Protein AF-G2DG52-F1 (afdb_monomer)

Secondary structure (DSSP, 8-state):
-PPP-TT-EEEETTEEEEEEEESSSEEEEEGGG-EEEE-GGGEEEEE----S-GGG--PPP--HHHHHHHTTT----HHHHHHHHH-

Foldseek 3Di:
DDAADQQFWKDAPNFIWGFHDDDCFTWTAGPPRDIDTHHSVRIGTDGNDNHPDPVPDDDAAWPLPVLVVVQPPHDDDPVVSCVNTHD

Solvent-accessible surface area (backbone atoms only — not comparable to full-atom value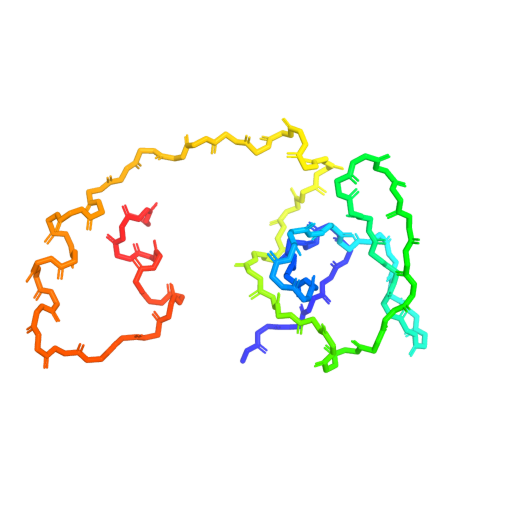s): 5342 Å² total; per-residue (Å²): 132,87,74,80,42,69,17,8,36,28,33,46,87,92,36,65,26,35,29,70,42,79,70,101,41,36,30,30,32,32,78,95,70,50,72,47,78,41,53,74,90,60,46,44,80,76,40,73,56,84,48,91,50,84,83,72,69,67,90,78,84,54,52,56,68,63,56,48,61,73,41,64,98,61,89,78,55,72,68,61,52,49,42,74,31,65,102

pLDDT: mean 91.47, std 5.87, range [56.94, 98.12]

Nearest PDB structures (foldseek):
  2heq-assembly1_A  TM=6.124E-01  e=1.590E-02  Bacillus subtilis
  3cpf-assembly2_B  TM=6.016E-01  e=6.502E-02  Homo sapiens
  3npf-assembly1_B  TM=8.645E-01  e=7.081E-01  Bact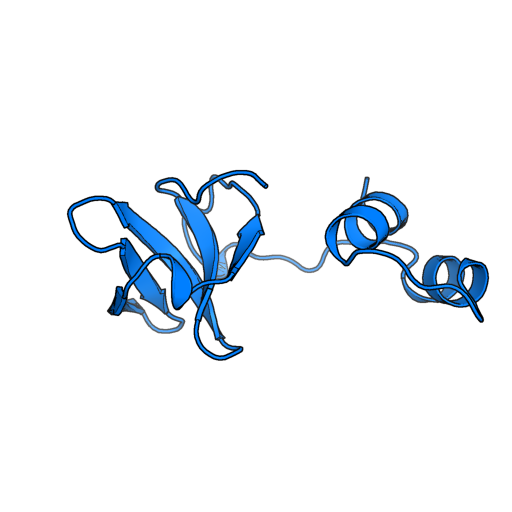eroides ovatus ATCC 8483
  4r0k-assembly1_A  TM=8.627E-01  e=8.003E-01  Bacteroides thetaiotaomicron VPI-5482
  3pvq-assembly1_B  TM=8.691E-01  e=1.022E+00  Bacteroides thetaiotaomicron VPI-5482

Organism: NCBI:txid1048808

Mean predicted aligned error: 5.15 Å

Sequence (87 aa):
MSKPSVGSLVLYKIRPAKVVEISDKIEIELEGGKRKRVRDKDVVLLHPGPLTSLKDLTPQQGEIEENWELLDGSEVEIGEFSELVFG

Radius of gyration: 14.54 Å; Cα contacts (8 Å, |Δi|>4): 133; chains: 1; bounding box: 35×28×34 Å

Structure (mmCIF, N/CA/C/O backbone):
data_AF-G2DG52-F1
#
_entry.id   AF-G2DG52-F1
#
loop_
_atom_site.group_PDB
_atom_site.id
_atom_site.type_symbol
_atom_site.label_atom_id
_atom_site.label_alt_id
_atom_site.label_comp_id
_atom_site.label_asym_id
_atom_site.label_entity_id
_atom_site.label_seq_id
_atom_site.pdbx_PDB_ins_code
_atom_site.Cartn_x
_atom_site.Cartn_y
_atom_site.Cartn_z
_atom_site.occupancy
_atom_site.B_iso_or_equiv
_atom_site.auth_seq_id
_atom_site.auth_comp_id
_atom_site.auth_asym_id
_atom_site.auth_atom_id
_atom_site.pdbx_PDB_model_num
ATOM 1 N N . MET A 1 1 ? 0.312 -16.521 -0.043 1.00 56.94 1 MET A N 1
ATOM 2 C CA . MET A 1 1 ? 0.215 -15.055 0.113 1.00 56.94 1 MET A CA 1
ATOM 3 C C . MET A 1 1 ? -0.123 -14.721 1.555 1.00 56.94 1 MET A C 1
ATOM 5 O O . MET A 1 1 ? -1.026 -15.337 2.117 1.00 56.94 1 MET A O 1
ATOM 9 N N . SER A 1 2 ? 0.628 -13.809 2.167 1.00 74.50 2 SER A N 1
ATOM 10 C CA . SER A 1 2 ? 0.338 -13.265 3.497 1.00 74.50 2 SER A CA 1
ATOM 11 C C . SER A 1 2 ? -0.991 -12.499 3.481 1.00 74.50 2 SER A C 1
ATOM 13 O O . SER A 1 2 ? -1.372 -11.911 2.470 1.00 74.50 2 SER A O 1
ATOM 15 N N . LYS A 1 3 ? -1.735 -12.545 4.591 1.00 86.62 3 LYS A N 1
ATOM 16 C CA . LYS A 1 3 ? -2.956 -11.745 4.759 1.00 86.62 3 LYS A CA 1
ATOM 17 C C . LYS A 1 3 ? -2.586 -10.353 5.275 1.00 86.62 3 LYS A C 1
ATOM 19 O O . LYS A 1 3 ? -1.642 -10.262 6.062 1.00 86.62 3 LYS A O 1
ATOM 24 N N . PRO A 1 4 ? -3.323 -9.295 4.895 1.00 91.94 4 PRO A N 1
ATOM 25 C CA . PRO A 1 4 ? -3.142 -7.986 5.504 1.00 91.94 4 PRO A CA 1
ATOM 26 C C . PRO A 1 4 ? -3.329 -8.062 7.024 1.00 91.94 4 PRO A C 1
ATOM 28 O O . PRO A 1 4 ? -4.185 -8.798 7.516 1.00 91.94 4 PRO A O 1
ATOM 31 N N . SER A 1 5 ? -2.543 -7.282 7.755 1.00 95.31 5 SER A N 1
ATOM 32 C CA . SER A 1 5 ? -2.653 -7.035 9.192 1.00 95.31 5 SER A CA 1
ATOM 33 C C . SER A 1 5 ? -2.787 -5.528 9.440 1.00 95.31 5 SER A C 1
ATOM 35 O O . SER A 1 5 ? -2.630 -4.713 8.528 1.00 95.31 5 SER A O 1
ATOM 37 N N . VAL A 1 6 ? -3.115 -5.119 10.668 1.00 96.56 6 VAL A N 1
ATOM 38 C CA . VAL A 1 6 ? -3.105 -3.690 11.024 1.00 96.56 6 VAL A CA 1
ATOM 39 C C . VAL A 1 6 ? -1.700 -3.125 10.807 1.00 96.56 6 VAL A C 1
ATOM 41 O O . VAL A 1 6 ? -0.718 -3.704 11.262 1.00 96.56 6 VAL A O 1
ATOM 44 N N . GLY A 1 7 ? -1.611 -1.999 10.098 1.00 95.62 7 GLY A N 1
ATOM 45 C CA . GLY A 1 7 ? -0.343 -1.401 9.685 1.00 95.62 7 GLY A CA 1
ATOM 46 C C . GLY A 1 7 ? 0.218 -1.938 8.365 1.00 95.62 7 GLY A C 1
ATOM 47 O O . GLY A 1 7 ? 1.267 -1.465 7.939 1.00 95.62 7 GLY A O 1
ATOM 48 N N . SER A 1 8 ? -0.447 -2.871 7.678 1.00 95.75 8 SER A N 1
ATOM 49 C CA . SER A 1 8 ? -0.052 -3.250 6.316 1.00 95.75 8 SER A CA 1
ATOM 50 C C . SER A 1 8 ? -0.288 -2.118 5.309 1.00 95.75 8 SER A C 1
ATOM 52 O O . SER A 1 8 ? -1.255 -1.357 5.424 1.00 95.75 8 SER A O 1
ATOM 54 N N . LEU A 1 9 ? 0.564 -2.054 4.283 1.00 94.44 9 LEU A N 1
ATOM 55 C CA . LEU A 1 9 ? 0.367 -1.235 3.086 1.00 94.44 9 LEU A CA 1
ATOM 56 C C . LEU A 1 9 ? -0.355 -2.069 2.027 1.00 94.44 9 LEU A C 1
ATOM 58 O O . LEU A 1 9 ? 0.103 -3.150 1.651 1.00 94.44 9 LEU A O 1
ATOM 62 N N . VAL A 1 10 ? -1.472 -1.557 1.526 1.00 94.88 10 VAL A N 1
ATOM 63 C CA . VAL A 1 10 ? -2.301 -2.221 0.516 1.00 94.88 10 VAL A CA 1
ATOM 64 C C . VAL A 1 10 ? -2.636 -1.272 -0.636 1.00 94.88 10 VAL A C 1
ATOM 66 O O . VAL A 1 10 ? -2.626 -0.052 -0.472 1.00 94.88 10 VAL A O 1
ATOM 69 N N . LEU A 1 11 ? -2.993 -1.820 -1.798 1.00 94.94 11 LEU A N 1
ATOM 70 C CA . LEU A 1 11 ? -3.630 -1.082 -2.888 1.00 94.94 11 LEU A CA 1
ATOM 71 C C . LEU A 1 11 ? -5.141 -1.267 -2.844 1.00 94.94 11 LEU A C 1
ATOM 73 O O . LEU A 1 11 ? -5.636 -2.389 -2.868 1.00 94.94 11 LEU A O 1
ATOM 77 N N . TYR A 1 12 ? -5.877 -0.159 -2.883 1.00 95.81 12 TYR A N 1
ATOM 78 C CA . TYR A 1 12 ? -7.312 -0.131 -3.140 1.00 95.81 12 TYR A CA 1
ATOM 79 C C . TYR A 1 12 ? -7.575 0.659 -4.417 1.00 95.81 12 TYR A C 1
ATOM 81 O O . TYR A 1 12 ? -7.389 1.874 -4.438 1.00 95.81 12 TYR A O 1
ATOM 89 N N . LYS A 1 13 ? -8.025 -0.015 -5.486 1.00 93.94 13 LYS A N 1
ATOM 90 C CA . LYS A 1 13 ? -8.249 0.609 -6.806 1.00 93.94 13 LYS A CA 1
ATOM 91 C C . LYS A 1 13 ? -7.069 1.501 -7.219 1.00 93.94 13 LYS A C 1
ATOM 93 O O . LYS A 1 13 ? -7.251 2.705 -7.372 1.00 93.94 13 LYS A O 1
ATOM 98 N N . ILE A 1 14 ? -5.873 0.914 -7.318 1.00 89.75 14 ILE A N 1
ATOM 99 C CA . ILE A 1 14 ? -4.604 1.579 -7.685 1.00 89.75 14 ILE A CA 1
ATOM 100 C C . ILE A 1 14 ? -4.175 2.754 -6.784 1.00 89.75 14 ILE A C 1
ATOM 102 O O . ILE A 1 14 ? -3.264 3.497 -7.132 1.00 89.75 14 ILE A O 1
ATOM 106 N N . ARG A 1 15 ? -4.808 2.945 -5.619 1.00 92.94 15 ARG A N 1
ATOM 107 C CA . ARG A 1 15 ? -4.406 3.948 -4.624 1.00 92.94 15 ARG A CA 1
ATOM 108 C C . ARG A 1 15 ? -3.795 3.257 -3.405 1.00 92.94 15 ARG A C 1
ATOM 110 O O . ARG A 1 15 ? -4.403 2.300 -2.917 1.00 92.94 15 ARG A O 1
ATOM 117 N N . PRO A 1 16 ? -2.652 3.737 -2.886 1.00 93.88 16 PRO A N 1
ATOM 118 C CA . PRO A 1 16 ? -2.077 3.201 -1.663 1.00 93.88 16 PRO A CA 1
ATOM 119 C C . PRO A 1 16 ? -2.973 3.528 -0.467 1.00 93.88 16 PRO A C 1
ATOM 121 O O . PRO A 1 16 ? -3.567 4.609 -0.381 1.00 93.88 16 PRO A O 1
ATOM 124 N N . ALA A 1 17 ? -3.069 2.581 0.456 1.00 96.69 17 ALA A N 1
ATOM 125 C CA . ALA A 1 17 ? -3.798 2.729 1.699 1.00 96.69 17 ALA A CA 1
ATOM 126 C C . ALA A 1 17 ? -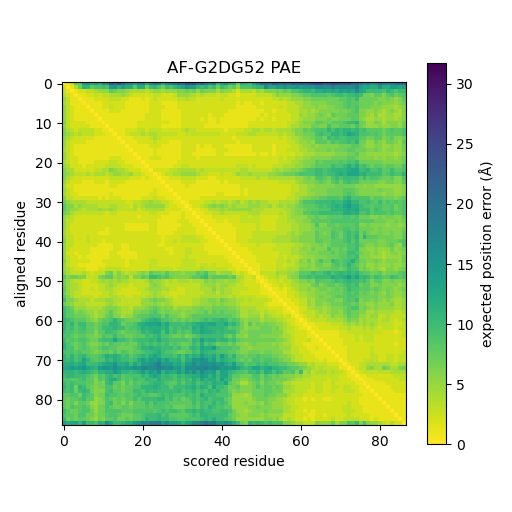3.121 1.939 2.820 1.00 96.69 17 ALA A C 1
ATOM 128 O O . ALA A 1 17 ? -2.522 0.890 2.590 1.00 96.69 17 ALA A O 1
ATOM 129 N N . LYS A 1 18 ? -3.249 2.431 4.048 1.00 96.94 18 LYS A N 1
ATOM 130 C CA . LYS A 1 18 ? -2.811 1.733 5.259 1.00 96.94 18 LYS A CA 1
ATOM 131 C C . LYS A 1 18 ? -3.990 0.981 5.864 1.00 96.94 18 LYS A C 1
ATOM 133 O O . LYS A 1 18 ? -5.069 1.556 5.993 1.00 96.94 18 LYS A O 1
ATOM 138 N N . VAL A 1 19 ? -3.794 -0.260 6.293 1.00 97.25 19 VAL A N 1
ATOM 139 C CA . VAL A 1 19 ? -4.800 -0.988 7.078 1.00 97.25 19 VAL A CA 1
ATOM 140 C C . VAL A 1 19 ? -4.848 -0.432 8.500 1.00 97.25 19 VAL A C 1
ATOM 142 O O . VAL A 1 19 ? -3.837 -0.404 9.199 1.00 97.25 19 VAL A O 1
ATOM 145 N N . VAL A 1 20 ? -6.028 0.005 8.931 1.00 97.19 20 VAL A N 1
ATOM 146 C CA . VAL A 1 20 ? -6.265 0.575 10.267 1.00 97.19 20 VAL A CA 1
ATOM 147 C C . VAL A 1 20 ? -6.919 -0.442 11.194 1.00 97.19 20 VAL A C 1
ATOM 149 O O . VAL A 1 20 ? -6.573 -0.510 12.368 1.00 97.19 20 VAL A O 1
ATOM 152 N N . GLU A 1 21 ? -7.840 -1.249 10.669 1.00 97.06 21 GLU A N 1
ATOM 153 C CA . GLU A 1 21 ? -8.600 -2.229 11.444 1.00 97.06 21 GLU A CA 1
ATOM 154 C C . GLU A 1 21 ? -8.926 -3.451 10.578 1.00 97.06 21 GLU A C 1
ATOM 156 O O . GLU A 1 21 ? -9.170 -3.329 9.373 1.00 97.06 21 GLU A O 1
ATOM 161 N N . ILE A 1 22 ? -8.974 -4.627 11.205 1.00 95.69 22 ILE A N 1
ATOM 162 C CA . ILE A 1 22 ? -9.467 -5.864 10.599 1.00 95.69 22 ILE A CA 1
ATOM 163 C C . ILE A 1 22 ? -10.572 -6.426 11.487 1.00 95.69 22 ILE A C 1
ATOM 165 O O . ILE A 1 22 ? -10.316 -6.856 12.611 1.00 95.69 22 ILE A O 1
ATOM 169 N N . SER A 1 23 ? -11.794 -6.441 10.960 1.00 93.62 23 SER A N 1
ATOM 170 C CA . SER A 1 23 ? -12.956 -7.085 11.573 1.00 93.62 23 SER A CA 1
ATOM 171 C C . SER A 1 23 ? -13.730 -7.896 10.521 1.00 93.62 23 SER A C 1
ATOM 173 O O . SER A 1 23 ? -13.139 -8.739 9.847 1.00 93.62 23 SER A O 1
ATOM 175 N N . ASP A 1 24 ? -15.035 -7.671 10.342 1.00 93.00 24 ASP A N 1
ATOM 176 C CA . ASP A 1 24 ? -15.829 -8.301 9.269 1.00 93.00 24 ASP A CA 1
ATOM 177 C C . ASP A 1 24 ? -15.436 -7.780 7.870 1.00 93.00 24 ASP A C 1
ATOM 179 O O . ASP A 1 24 ? -15.584 -8.458 6.850 1.00 93.00 24 ASP A O 1
ATOM 183 N N . LYS A 1 25 ? -14.927 -6.548 7.840 1.00 96.44 25 LYS A N 1
ATOM 184 C CA . LYS A 1 25 ? -14.335 -5.847 6.705 1.00 96.44 25 LYS A CA 1
ATOM 185 C C . LYS A 1 25 ? -12.999 -5.259 7.140 1.00 96.44 25 LYS A C 1
ATOM 187 O O . LYS A 1 25 ? -12.733 -5.101 8.330 1.00 96.44 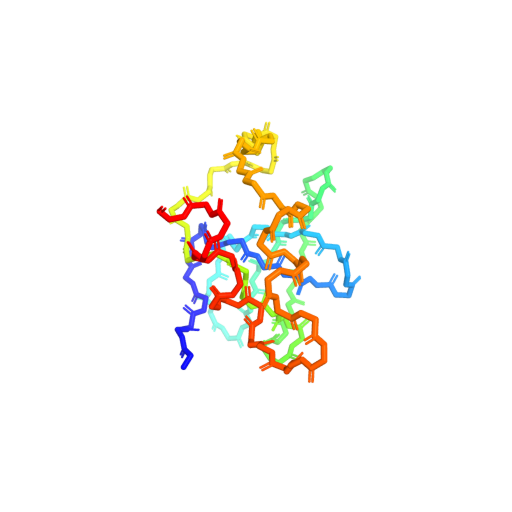25 LYS A O 1
ATOM 192 N N . ILE A 1 26 ? -12.186 -4.892 6.160 1.00 97.50 26 ILE A N 1
ATOM 193 C CA . ILE A 1 26 ? -10.923 -4.199 6.396 1.00 97.50 26 ILE A CA 1
ATOM 194 C C . ILE A 1 26 ? -11.209 -2.700 6.370 1.00 97.50 26 ILE A C 1
ATOM 196 O O . ILE A 1 26 ? -11.771 -2.197 5.392 1.00 97.50 26 ILE A O 1
ATOM 200 N N . GLU A 1 27 ? -10.856 -1.984 7.434 1.00 98.12 27 GLU A N 1
ATOM 201 C CA . GLU A 1 27 ? -10.811 -0.524 7.401 1.00 98.12 27 GLU A CA 1
ATOM 202 C C . GLU A 1 27 ? -9.439 -0.075 6.902 1.00 98.12 27 GLU A C 1
ATOM 204 O O . GLU A 1 27 ? -8.405 -0.443 7.460 1.00 98.12 27 GLU A O 1
ATOM 209 N N . ILE A 1 28 ? -9.438 0.734 5.845 1.00 97.75 28 ILE A N 1
ATOM 210 C CA . ILE A 1 28 ? -8.235 1.313 5.253 1.00 97.75 28 ILE A CA 1
ATOM 211 C C . ILE A 1 28 ? -8.260 2.837 5.354 1.00 97.75 28 ILE A C 1
ATOM 213 O O . ILE A 1 28 ? -9.318 3.461 5.255 1.00 97.75 28 ILE A O 1
ATOM 217 N N . GLU A 1 29 ? -7.086 3.436 5.493 1.00 97.50 29 GLU A N 1
ATOM 218 C CA . GLU A 1 29 ? -6.850 4.875 5.438 1.00 97.50 29 GLU A CA 1
ATOM 219 C C . GLU A 1 29 ? -6.103 5.212 4.149 1.00 97.50 29 GLU A C 1
ATOM 221 O O . GLU A 1 29 ? -4.981 4.759 3.923 1.00 97.50 29 GLU A O 1
ATOM 226 N N . LEU A 1 30 ? -6.764 5.980 3.287 1.00 95.81 30 LEU A N 1
ATOM 227 C CA . LEU A 1 30 ? -6.208 6.504 2.045 1.00 95.81 30 LEU A CA 1
ATOM 228 C C . LEU A 1 30 ? -5.368 7.755 2.321 1.00 95.81 30 LEU A C 1
ATOM 230 O O . LEU A 1 30 ? -5.447 8.379 3.384 1.00 95.81 30 LEU A O 1
ATOM 234 N N . GLU A 1 31 ? -4.630 8.178 1.300 1.00 89.69 31 GLU A N 1
ATOM 235 C CA . GLU A 1 31 ? -4.000 9.495 1.259 1.00 89.69 31 GLU A CA 1
ATOM 236 C C . GLU A 1 31 ? -4.993 10.613 1.644 1.00 89.69 31 GLU A C 1
ATOM 238 O O . GLU A 1 31 ? -6.163 10.606 1.249 1.00 89.69 31 GLU A O 1
ATOM 243 N N . GLY A 1 32 ? -4.532 11.564 2.461 1.00 85.88 32 GLY A N 1
ATOM 244 C CA . GLY A 1 32 ? -5.376 12.628 3.014 1.00 85.88 32 GLY A CA 1
ATOM 245 C C . GLY A 1 32 ? -6.219 12.213 4.228 1.00 85.88 32 GLY A C 1
ATOM 246 O O . GLY A 1 32 ? -7.023 13.012 4.698 1.00 85.88 32 GLY A O 1
ATOM 247 N N . GLY A 1 33 ? -6.044 10.992 4.752 1.00 89.69 33 GLY A N 1
ATOM 248 C CA . GLY A 1 33 ? -6.672 10.529 5.999 1.00 89.69 33 GLY A CA 1
ATOM 249 C C . GLY A 1 33 ? -8.105 10.015 5.840 1.00 89.69 33 GLY A C 1
ATOM 250 O O . GLY A 1 33 ? -8.776 9.712 6.826 1.00 89.69 33 GLY A O 1
ATOM 251 N N . LYS A 1 34 ? -8.604 9.903 4.603 1.00 94.69 34 LYS A N 1
ATOM 252 C CA . LYS A 1 34 ? -9.948 9.381 4.341 1.00 94.69 34 LYS A CA 1
ATOM 253 C C . LYS A 1 34 ? -10.004 7.888 4.653 1.00 94.69 34 LYS A C 1
ATOM 255 O O . LYS A 1 34 ? -9.290 7.101 4.033 1.00 94.69 34 LYS A O 1
ATOM 260 N N . ARG A 1 35 ? -10.926 7.489 5.530 1.00 96.88 35 ARG A N 1
ATOM 261 C CA . ARG A 1 35 ? -11.153 6.078 5.866 1.00 96.88 35 ARG A CA 1
ATOM 262 C C . ARG A 1 35 ? -12.233 5.424 5.015 1.00 96.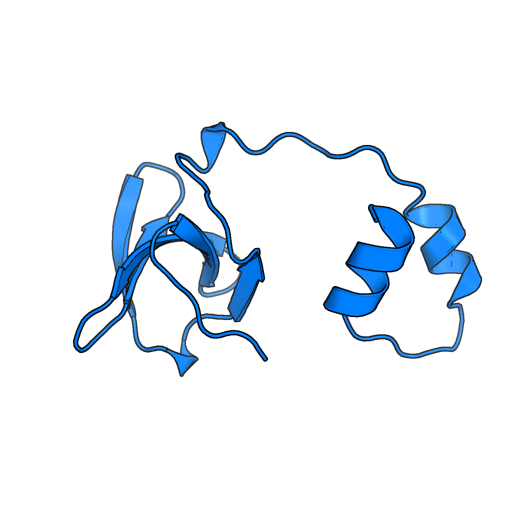88 35 ARG A C 1
ATOM 264 O O . ARG A 1 35 ? -13.180 6.079 4.570 1.00 96.88 35 ARG A O 1
ATOM 271 N N . LYS A 1 36 ? -12.087 4.121 4.765 1.00 97.31 36 LYS A N 1
ATOM 272 C CA . LYS A 1 36 ? -13.050 3.314 4.009 1.00 97.31 36 LYS A CA 1
ATOM 273 C C . LYS A 1 36 ? -13.055 1.863 4.482 1.00 97.31 36 LYS A C 1
ATOM 275 O O . LYS A 1 36 ? -11.997 1.282 4.671 1.00 97.31 36 LYS A O 1
ATOM 280 N N . ARG A 1 37 ? -14.242 1.253 4.590 1.00 97.88 37 ARG A N 1
ATOM 281 C CA . ARG A 1 37 ? -14.393 -0.197 4.800 1.00 97.88 37 ARG A CA 1
ATOM 282 C C . ARG A 1 37 ? -14.498 -0.920 3.460 1.00 97.88 37 ARG A C 1
ATOM 284 O O . ARG A 1 37 ? -15.342 -0.565 2.632 1.00 97.88 37 ARG A O 1
ATOM 291 N N . VAL A 1 38 ? -13.670 -1.935 3.260 1.00 97.50 38 VAL A N 1
ATOM 292 C CA . VAL A 1 38 ? -13.556 -2.717 2.019 1.00 97.50 38 VAL A CA 1
ATOM 293 C C . VAL A 1 38 ? -13.541 -4.213 2.332 1.00 97.50 38 VAL A C 1
ATOM 295 O O . VAL A 1 38 ? -13.330 -4.611 3.479 1.00 97.50 38 VAL A O 1
ATOM 298 N N . ARG A 1 39 ? -13.835 -5.061 1.342 1.00 96.00 39 ARG A N 1
ATOM 299 C CA . ARG A 1 39 ? -13.665 -6.510 1.502 1.00 96.00 39 ARG A CA 1
ATOM 300 C C . ARG A 1 39 ? -12.206 -6.880 1.261 1.00 96.00 39 ARG A C 1
ATOM 302 O O . ARG A 1 39 ? -11.507 -6.175 0.545 1.00 96.00 39 ARG A O 1
ATOM 309 N N . ASP A 1 40 ? -11.797 -8.026 1.791 1.00 94.00 40 ASP A N 1
ATOM 310 C CA . ASP A 1 40 ? -10.457 -8.592 1.585 1.00 94.00 40 ASP A CA 1
ATOM 311 C C . ASP A 1 40 ? -10.077 -8.660 0.094 1.00 94.00 40 ASP A C 1
ATOM 313 O O . ASP A 1 40 ? -9.052 -8.142 -0.323 1.00 94.00 40 ASP A O 1
ATOM 317 N N . LYS A 1 41 ? -10.995 -9.139 -0.755 1.00 94.44 41 LYS A N 1
ATOM 318 C CA . LYS A 1 41 ? -10.796 -9.205 -2.214 1.00 94.44 41 LYS A CA 1
ATOM 319 C C . LYS A 1 41 ? -10.680 -7.853 -2.933 1.00 94.44 41 LYS A C 1
ATOM 321 O O . LYS A 1 41 ? -10.365 -7.829 -4.117 1.00 94.44 41 LYS A O 1
ATOM 326 N N . ASP A 1 42 ? -11.047 -6.753 -2.277 1.00 95.81 42 ASP A N 1
ATOM 327 C CA . ASP A 1 42 ? -11.017 -5.419 -2.886 1.00 95.81 42 ASP A CA 1
ATOM 328 C C . ASP A 1 42 ? -9.643 -4.746 -2.711 1.00 95.81 42 ASP A C 1
ATOM 330 O O . ASP A 1 42 ? -9.443 -3.637 -3.218 1.00 95.81 42 ASP A O 1
ATOM 334 N N . VAL A 1 43 ? -8.724 -5.381 -1.973 1.00 95.19 43 VAL A N 1
ATOM 335 C CA . VAL A 1 43 ? -7.377 -4.877 -1.707 1.00 95.19 43 VAL A CA 1
ATOM 336 C C . VAL A 1 43 ? -6.306 -5.871 -2.136 1.00 95.19 43 VAL A C 1
ATOM 338 O O . VAL A 1 43 ? -6.513 -7.080 -2.112 1.00 95.19 43 VAL A O 1
ATOM 341 N N . VAL A 1 44 ? -5.142 -5.346 -2.508 1.00 93.19 44 VAL A N 1
ATOM 342 C CA . VAL A 1 44 ? -3.935 -6.137 -2.781 1.00 93.19 44 VAL A CA 1
ATOM 343 C C . VAL A 1 44 ? -2.882 -5.767 -1.748 1.00 93.19 44 VAL A C 1
ATOM 345 O O . VAL A 1 44 ? -2.603 -4.583 -1.564 1.00 93.19 44 VAL A O 1
ATOM 348 N N . LEU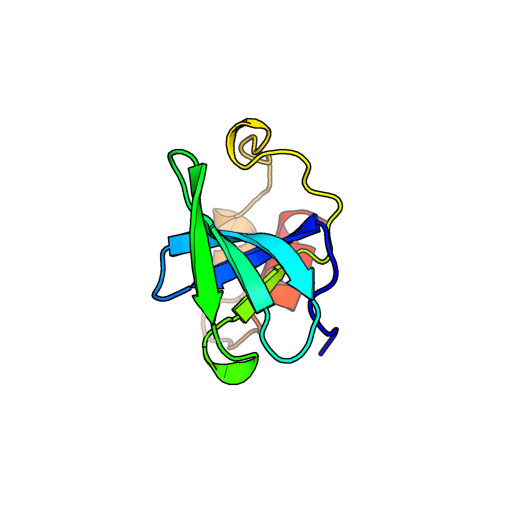 A 1 45 ? -2.313 -6.755 -1.060 1.00 92.00 45 LEU A N 1
ATOM 349 C CA . LEU A 1 45 ? -1.227 -6.532 -0.107 1.00 92.00 45 LEU A CA 1
ATOM 350 C C . LEU A 1 45 ? 0.056 -6.154 -0.853 1.00 92.00 45 LEU A C 1
ATOM 352 O O . LEU A 1 45 ? 0.504 -6.913 -1.704 1.00 92.00 45 LEU A O 1
ATOM 356 N N . LEU A 1 46 ? 0.632 -4.997 -0.520 1.00 87.69 46 LEU A N 1
ATOM 357 C CA . LEU A 1 46 ? 1.941 -4.576 -1.025 1.00 87.69 46 LEU A CA 1
ATOM 358 C C . LEU A 1 46 ? 3.053 -4.847 -0.019 1.00 87.69 46 LEU A C 1
ATOM 360 O O . LEU A 1 46 ? 4.117 -5.319 -0.392 1.00 87.69 46 LEU A O 1
ATOM 364 N N . HIS A 1 47 ? 2.813 -4.539 1.256 1.00 88.94 47 HIS A N 1
ATOM 365 C CA . HIS A 1 47 ? 3.806 -4.722 2.307 1.00 88.94 47 HIS A CA 1
ATOM 366 C C . HIS A 1 47 ? 3.113 -5.095 3.625 1.00 88.94 47 HIS A C 1
ATOM 368 O O . HIS A 1 47 ? 2.114 -4.459 3.982 1.00 88.94 47 HIS A O 1
ATOM 374 N N . PRO A 1 48 ? 3.619 -6.085 4.385 1.00 90.62 48 PRO A N 1
ATOM 375 C CA . PRO A 1 48 ? 2.987 -6.535 5.627 1.00 90.62 48 PRO A CA 1
ATOM 376 C C . PRO A 1 48 ? 2.968 -5.463 6.730 1.00 90.62 48 PRO A C 1
ATOM 378 O O . PRO A 1 48 ? 2.104 -5.507 7.602 1.00 90.62 48 PRO A O 1
ATOM 381 N N . GLY A 1 49 ? 3.858 -4.470 6.662 1.00 87.44 49 GLY A N 1
ATOM 382 C CA . GLY A 1 49 ? 3.984 -3.381 7.639 1.00 87.44 49 GLY A CA 1
ATOM 383 C C . GLY A 1 49 ? 5.218 -3.544 8.543 1.00 87.44 49 GLY A C 1
ATOM 384 O O . GLY A 1 49 ? 6.092 -4.339 8.200 1.00 87.44 49 GLY A O 1
ATOM 385 N N . PRO A 1 50 ? 5.302 -2.817 9.677 1.00 89.38 50 PRO A N 1
ATOM 386 C CA . PRO A 1 50 ? 4.309 -1.870 10.189 1.00 89.38 50 PRO A CA 1
ATOM 387 C C . PRO A 1 50 ? 4.467 -0.470 9.577 1.00 89.38 50 PRO A C 1
ATOM 389 O O . PRO A 1 50 ? 5.506 0.170 9.703 1.00 89.38 50 PRO A O 1
ATOM 392 N N . LEU A 1 51 ? 3.403 0.032 8.951 1.00 92.00 51 LEU A N 1
ATOM 393 C CA . LEU A 1 51 ? 3.312 1.401 8.460 1.00 92.00 51 LEU A CA 1
ATOM 394 C C . LEU A 1 51 ? 2.482 2.254 9.423 1.00 92.00 51 LEU A C 1
ATOM 396 O O . LEU A 1 51 ? 1.305 1.973 9.656 1.00 92.00 51 LEU A O 1
ATOM 400 N N . THR A 1 52 ? 3.068 3.335 9.937 1.00 90.69 52 THR A N 1
ATOM 401 C CA . THR A 1 52 ? 2.366 4.285 10.817 1.00 90.69 52 THR A CA 1
ATOM 402 C C . THR A 1 52 ? 1.560 5.297 10.003 1.00 90.69 52 THR A C 1
ATOM 404 O O . THR A 1 52 ? 0.373 5.511 10.268 1.00 90.69 52 THR A O 1
ATOM 407 N N . SER A 1 53 ? 2.163 5.884 8.969 1.00 89.69 53 SER A N 1
ATOM 408 C CA . SER A 1 53 ? 1.529 6.846 8.069 1.00 89.69 53 SER A CA 1
ATOM 409 C C . SER A 1 53 ? 2.023 6.668 6.637 1.00 89.69 53 SER A C 1
ATOM 411 O O . SER A 1 53 ? 3.193 6.392 6.402 1.00 89.69 53 SER A O 1
ATOM 413 N N . LEU A 1 54 ? 1.152 6.920 5.653 1.00 90.75 54 LEU A N 1
ATOM 414 C CA . LEU A 1 54 ? 1.566 6.998 4.244 1.00 90.75 54 LEU A CA 1
ATOM 415 C C . LEU A 1 54 ? 2.594 8.118 4.001 1.00 90.75 54 LEU A C 1
ATOM 417 O O . LEU A 1 54 ? 3.338 8.058 3.032 1.00 90.75 54 LEU A O 1
ATOM 421 N N . LYS A 1 55 ? 2.643 9.131 4.878 1.00 89.56 55 LYS A N 1
ATOM 422 C CA . LYS A 1 55 ? 3.634 10.218 4.808 1.00 89.56 55 LYS A CA 1
ATOM 423 C C . LYS A 1 55 ? 5.048 9.771 5.178 1.00 89.56 55 LYS A C 1
ATOM 425 O O . LYS A 1 55 ? 5.988 10.490 4.865 1.00 89.56 55 LYS A O 1
ATOM 430 N N . ASP A 1 56 ? 5.178 8.624 5.840 1.00 87.44 56 ASP A N 1
ATOM 431 C CA . ASP A 1 56 ? 6.471 8.081 6.262 1.00 87.44 56 ASP A CA 1
ATOM 432 C C . ASP A 1 56 ? 7.142 7.291 5.125 1.00 87.44 56 ASP A C 1
ATOM 434 O O . ASP A 1 56 ? 8.276 6.844 5.269 1.00 87.44 56 ASP A O 1
ATOM 438 N N . LEU A 1 57 ? 6.447 7.102 3.993 1.00 87.25 57 LEU A N 1
ATOM 439 C CA . LEU A 1 57 ? 6.990 6.425 2.823 1.00 87.25 57 LEU A CA 1
ATOM 440 C C . LEU A 1 57 ? 8.072 7.290 2.179 1.00 87.25 57 LEU A C 1
ATOM 442 O O . LEU A 1 57 ? 7.804 8.383 1.677 1.00 87.25 57 LEU A O 1
ATOM 446 N N . THR A 1 58 ? 9.290 6.764 2.158 1.00 86.56 58 THR A N 1
ATOM 447 C CA . THR A 1 58 ? 10.421 7.356 1.452 1.00 86.56 58 THR A CA 1
ATOM 448 C C . THR A 1 58 ? 10.772 6.509 0.231 1.00 86.56 58 THR A C 1
ATOM 450 O O . THR A 1 58 ? 10.667 5.279 0.289 1.00 86.56 58 THR A O 1
ATOM 453 N N . PRO A 1 59 ? 11.200 7.134 -0.881 1.00 85.12 59 PRO A N 1
ATOM 454 C CA . PRO A 1 59 ? 11.791 6.396 -1.988 1.00 85.12 59 PRO A CA 1
ATOM 455 C C . PRO A 1 59 ? 12.947 5.530 -1.481 1.00 85.12 59 PRO A C 1
ATOM 457 O O . PRO A 1 59 ? 13.816 6.022 -0.759 1.00 85.12 59 PRO A O 1
ATOM 460 N N . GLN A 1 60 ? 12.937 4.251 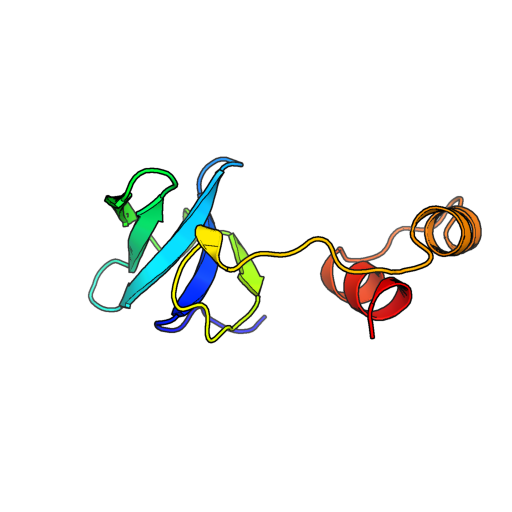-1.842 1.00 84.69 60 GLN A N 1
ATOM 461 C CA . GLN A 1 60 ? 14.065 3.357 -1.606 1.00 84.69 60 GLN A CA 1
ATOM 462 C C . GLN A 1 60 ? 15.075 3.515 -2.746 1.00 84.69 60 GLN A C 1
ATOM 464 O O . GLN A 1 60 ? 14.691 3.784 -3.886 1.00 84.69 60 GLN A O 1
ATOM 469 N N . GLN A 1 61 ? 16.361 3.368 -2.431 1.00 88.56 61 GLN A N 1
ATOM 470 C CA . GLN A 1 61 ? 17.387 3.183 -3.453 1.00 88.56 61 GLN A CA 1
ATOM 471 C C . GLN A 1 61 ? 17.461 1.699 -3.790 1.00 88.56 61 GLN A C 1
ATOM 473 O O . GLN A 1 61 ? 17.479 0.865 -2.892 1.00 88.56 61 GLN A O 1
ATOM 478 N N . GLY A 1 62 ? 17.482 1.403 -5.080 1.00 89.25 62 GLY A N 1
ATOM 479 C CA . GLY A 1 62 ? 17.586 0.060 -5.624 1.00 89.25 62 GLY A CA 1
ATOM 480 C C . GLY A 1 62 ? 17.872 0.150 -7.115 1.00 89.25 62 GLY A C 1
ATOM 481 O O . GLY A 1 62 ? 17.598 1.174 -7.752 1.00 89.25 62 GLY A O 1
ATOM 482 N N . GLU A 1 63 ? 18.436 -0.909 -7.671 1.00 92.12 63 GLU A N 1
ATOM 483 C CA . GLU A 1 63 ? 18.873 -0.968 -9.067 1.00 92.12 63 GLU A CA 1
ATOM 484 C C . GLU A 1 63 ? 17.704 -1.406 -9.964 1.00 92.12 63 GLU A C 1
ATOM 486 O O . GLU A 1 63 ? 17.715 -2.485 -10.548 1.00 92.12 63 GLU A O 1
ATOM 491 N N . ILE A 1 64 ? 16.641 -0.590 -10.026 1.00 92.38 64 ILE A N 1
ATOM 492 C CA . ILE A 1 64 ? 15.392 -0.935 -10.737 1.00 92.38 64 ILE A CA 1
ATOM 493 C C . ILE A 1 64 ? 15.657 -1.233 -12.216 1.00 92.38 64 ILE A C 1
ATOM 495 O O . ILE A 1 64 ? 15.157 -2.227 -12.732 1.00 92.38 64 ILE A O 1
ATOM 499 N N . GLU A 1 65 ? 16.403 -0.359 -12.896 1.00 92.31 65 GLU A N 1
ATOM 500 C CA . GLU A 1 65 ? 16.649 -0.453 -14.341 1.00 92.31 65 GLU A CA 1
ATOM 501 C C . GLU A 1 65 ? 17.498 -1.684 -14.678 1.00 92.31 65 GLU A C 1
ATOM 503 O O . GLU A 1 65 ? 17.098 -2.484 -15.517 1.00 92.31 65 GLU A O 1
ATOM 508 N N . GLU A 1 66 ? 18.601 -1.895 -13.958 1.00 93.44 66 GLU A N 1
ATOM 509 C CA . GLU A 1 66 ? 19.486 -3.049 -14.158 1.00 93.44 66 GLU A CA 1
ATOM 510 C C . GLU A 1 66 ? 18.768 -4.380 -13.895 1.00 93.44 66 GLU A C 1
ATOM 512 O O . GLU A 1 66 ? 18.832 -5.297 -14.713 1.00 93.44 66 GLU A O 1
ATOM 517 N N . ASN A 1 67 ? 18.014 -4.481 -12.796 1.00 93.69 67 ASN A N 1
ATOM 518 C CA . ASN A 1 67 ? 17.271 -5.701 -12.480 1.00 93.69 67 ASN A CA 1
ATOM 519 C C . ASN A 1 67 ? 16.068 -5.922 -13.406 1.00 93.69 67 ASN A C 1
ATOM 521 O O . ASN A 1 67 ? 15.678 -7.064 -13.638 1.00 93.69 67 ASN A O 1
ATOM 525 N N . TRP A 1 68 ? 15.472 -4.859 -13.953 1.00 92.69 68 TRP A N 1
ATOM 526 C CA . TRP A 1 68 ? 14.452 -4.987 -14.993 1.00 92.69 68 TRP A CA 1
ATOM 527 C C . TRP A 1 68 ? 15.061 -5.540 -16.283 1.00 92.69 68 TRP A C 1
ATOM 529 O O . TRP A 1 68 ? 14.508 -6.467 -16.869 1.00 92.69 68 TRP A O 1
ATOM 539 N N . GLU A 1 69 ? 16.196 -4.993 -16.725 1.00 94.56 69 GLU A N 1
ATOM 540 C CA . GLU A 1 69 ? 16.910 -5.468 -17.916 1.00 94.56 69 GLU A CA 1
ATOM 541 C C . GLU A 1 69 ? 17.369 -6.923 -17.766 1.00 94.56 69 GLU A C 1
ATOM 543 O O . GLU A 1 69 ? 17.252 -7.704 -18.710 1.00 94.56 69 GLU A O 1
ATOM 548 N N . LEU A 1 70 ? 17.814 -7.321 -16.570 1.00 93.12 70 LEU A N 1
ATOM 549 C CA . LEU A 1 70 ? 18.179 -8.707 -16.263 1.00 93.12 70 LEU A CA 1
ATOM 550 C C . LEU A 1 70 ? 17.026 -9.694 -16.512 1.00 93.12 70 LEU A C 1
ATOM 552 O O . LEU A 1 70 ? 17.265 -10.853 -16.856 1.00 93.12 70 LEU A O 1
ATOM 556 N N . LEU A 1 71 ? 15.786 -9.240 -16.335 1.00 93.19 71 LEU A N 1
ATOM 557 C CA . LEU A 1 71 ? 14.576 -10.041 -16.492 1.00 93.19 71 LEU A CA 1
ATOM 558 C C . LEU A 1 71 ? 13.940 -9.917 -17.883 1.00 93.19 71 LEU A C 1
ATOM 560 O O . LEU A 1 71 ? 12.829 -10.419 -18.079 1.00 93.19 71 LEU A O 1
ATOM 564 N N . ASP A 1 72 ? 14.606 -9.282 -18.852 1.00 92.94 72 ASP A N 1
ATOM 565 C CA . ASP A 1 72 ? 14.051 -9.095 -20.192 1.00 92.94 72 ASP A CA 1
ATOM 566 C C . ASP A 1 72 ? 13.617 -10.429 -20.831 1.00 92.94 72 ASP A C 1
ATOM 568 O O . ASP A 1 72 ? 14.333 -11.433 -20.831 1.00 92.94 72 ASP A O 1
ATOM 572 N N . GLY A 1 73 ? 12.389 -10.449 -21.352 1.00 91.88 73 GLY A N 1
ATOM 573 C CA . GLY A 1 73 ? 11.755 -11.645 -21.911 1.00 91.88 73 GLY A CA 1
ATOM 574 C C . GLY A 1 73 ? 11.260 -12.683 -20.892 1.00 91.88 73 GLY A C 1
ATOM 575 O O . GLY A 1 73 ? 10.765 -13.731 -21.312 1.00 91.88 73 GLY A O 1
ATOM 576 N N . SER A 1 74 ? 11.354 -12.415 -19.585 1.00 92.31 74 SER A N 1
ATOM 577 C CA . SER A 1 74 ? 10.838 -13.283 -18.518 1.00 92.31 74 SER A CA 1
ATOM 578 C C . SER A 1 74 ? 9.628 -12.679 -17.793 1.00 92.31 74 SER A C 1
ATOM 580 O O . SER A 1 74 ? 9.385 -11.473 -17.835 1.00 92.31 74 SER A O 1
ATOM 582 N N . GLU A 1 75 ? 8.841 -13.533 -17.136 1.00 92.56 75 GLU A N 1
ATOM 583 C CA . GLU A 1 75 ? 7.761 -13.119 -16.238 1.00 92.56 75 GLU A CA 1
ATOM 584 C C . GLU A 1 75 ? 8.204 -13.366 -14.794 1.00 92.56 75 GLU A C 1
ATOM 586 O O . GLU A 1 75 ? 8.733 -14.433 -14.479 1.00 92.56 75 GLU A O 1
ATOM 591 N N . VAL A 1 76 ? 7.970 -12.390 -13.919 1.00 90.12 76 VAL A N 1
ATOM 592 C CA . VAL A 1 76 ? 8.289 -12.465 -12.489 1.00 90.12 76 VAL A CA 1
ATOM 593 C C . VAL A 1 76 ? 7.113 -11.931 -11.676 1.00 90.12 76 VAL A C 1
ATOM 595 O O . VAL A 1 76 ? 6.403 -11.017 -12.114 1.00 90.12 76 VAL A O 1
ATOM 598 N N . GLU A 1 77 ? 6.883 -12.474 -10.481 1.00 86.62 77 GLU A N 1
ATOM 599 C CA . GLU A 1 77 ? 5.911 -11.872 -9.572 1.00 86.62 77 GLU A CA 1
ATOM 600 C C . GLU A 1 77 ? 6.447 -10.546 -9.009 1.00 86.62 77 GLU A C 1
ATOM 602 O O . GLU A 1 77 ? 7.622 -10.417 -8.673 1.00 86.62 77 GLU A O 1
ATOM 607 N N . ILE A 1 78 ? 5.573 -9.550 -8.824 1.00 82.88 78 ILE A N 1
ATOM 608 C CA . ILE A 1 78 ? 5.977 -8.232 -8.297 1.00 82.88 78 ILE A CA 1
ATOM 609 C C . ILE A 1 78 ? 6.698 -8.318 -6.942 1.00 82.88 78 ILE A C 1
ATOM 611 O O . ILE A 1 78 ? 7.550 -7.484 -6.644 1.00 82.88 78 ILE A O 1
ATOM 615 N N . GLY A 1 79 ? 6.364 -9.321 -6.123 1.00 81.50 79 GLY A N 1
ATOM 616 C CA . GLY A 1 79 ? 7.030 -9.571 -4.845 1.00 81.50 79 GLY A CA 1
ATOM 617 C C . GLY A 1 79 ? 8.477 -10.026 -5.022 1.00 81.50 79 GLY A C 1
ATOM 618 O O . GLY A 1 79 ? 9.361 -9.486 -4.369 1.00 81.50 79 GLY A O 1
ATOM 619 N N . GLU A 1 80 ? 8.718 -10.959 -5.943 1.00 86.94 80 GLU A N 1
ATOM 620 C CA . GLU A 1 80 ? 10.060 -11.453 -6.269 1.00 86.94 80 GLU A CA 1
ATOM 621 C C . GLU A 1 80 ? 10.908 -10.354 -6.919 1.00 86.94 80 GLU A C 1
ATOM 623 O O . GLU A 1 80 ? 12.067 -10.179 -6.557 1.00 86.94 80 GLU A O 1
ATOM 628 N N . PHE A 1 81 ? 10.316 -9.547 -7.805 1.00 90.00 81 PHE A N 1
ATOM 629 C CA . PHE A 1 81 ? 11.001 -8.387 -8.377 1.00 90.00 81 PHE A CA 1
ATOM 630 C C . PHE A 1 81 ? 11.359 -7.337 -7.319 1.00 90.00 81 PHE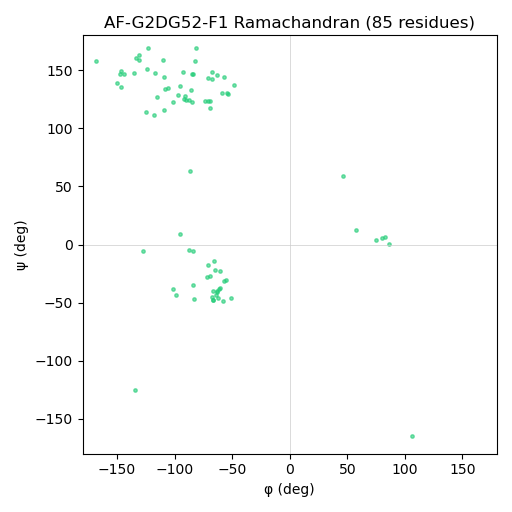 A C 1
ATOM 632 O O . PHE A 1 81 ? 12.449 -6.776 -7.345 1.00 90.00 81 PHE A O 1
ATOM 639 N N . SER A 1 82 ? 10.457 -7.074 -6.370 1.00 87.69 82 SER A N 1
ATOM 640 C CA . SER A 1 82 ? 10.728 -6.121 -5.287 1.00 87.69 82 SER A CA 1
ATOM 641 C C . SER A 1 82 ? 11.887 -6.587 -4.406 1.00 87.69 82 SER A C 1
ATOM 643 O O . SER A 1 82 ? 12.719 -5.767 -4.034 1.00 87.69 82 SER A O 1
ATOM 645 N N . GLU A 1 83 ? 11.963 -7.887 -4.109 1.00 86.94 83 GLU A N 1
ATOM 646 C CA . GLU A 1 83 ? 13.088 -8.478 -3.377 1.0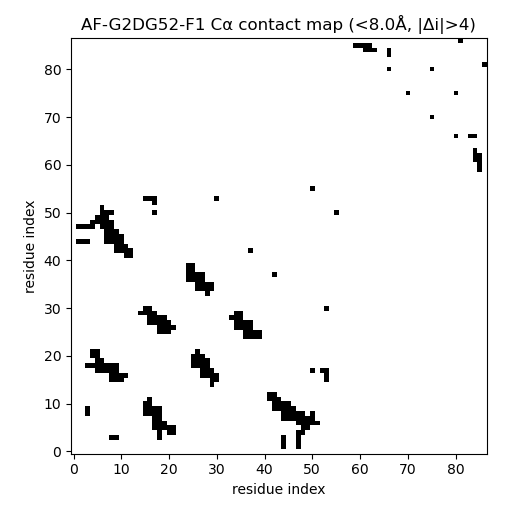0 86.94 83 GLU A CA 1
ATOM 647 C C . GLU A 1 83 ? 14.394 -8.364 -4.172 1.00 86.94 83 GLU A C 1
ATOM 649 O O . GLU A 1 83 ? 15.413 -7.978 -3.620 1.00 86.94 83 GLU A O 1
ATOM 654 N N . LEU A 1 84 ? 14.366 -8.628 -5.481 1.00 91.25 84 LEU A N 1
ATOM 655 C CA . LEU A 1 84 ? 15.545 -8.501 -6.339 1.00 91.25 84 LEU A CA 1
ATOM 656 C C . LEU A 1 84 ? 16.104 -7.064 -6.368 1.00 91.25 84 LEU A C 1
ATOM 658 O O . LEU A 1 84 ? 17.313 -6.871 -6.407 1.00 91.25 84 LEU A O 1
ATOM 662 N N . VAL A 1 85 ? 15.227 -6.058 -6.357 1.00 92.19 85 VAL A N 1
ATOM 663 C CA . VAL A 1 85 ? 15.615 -4.644 -6.472 1.00 92.19 85 VAL A CA 1
ATOM 664 C C . VAL A 1 85 ? 16.018 -4.019 -5.130 1.00 92.19 85 VAL A C 1
ATOM 666 O O . VAL A 1 85 ? 16.862 -3.120 -5.115 1.00 92.19 85 VAL A O 1
ATOM 669 N N . PHE A 1 86 ? 15.376 -4.420 -4.027 1.00 86.88 86 PHE A N 1
ATOM 670 C CA . PHE A 1 86 ? 15.458 -3.724 -2.733 1.00 86.88 86 PHE A CA 1
ATOM 671 C C . PHE A 1 86 ? 15.853 -4.611 -1.537 1.00 86.88 86 PHE A C 1
ATOM 673 O O . PHE A 1 86 ? 15.971 -4.076 -0.431 1.00 86.88 86 PHE A O 1
ATOM 680 N N . GLY A 1 87 ? 15.976 -5.929 -1.726 1.00 77.69 87 GLY A N 1
ATOM 681 C CA . GLY A 1 87 ? 16.316 -6.916 -0.691 1.00 77.69 87 GLY A CA 1
ATOM 682 C C . GLY A 1 87 ? 17.802 -7.002 -0.364 1.00 77.69 87 GLY A C 1
ATOM 683 O O . GLY A 1 87 ? 18.638 -6.729 -1.253 1.00 77.69 87 GLY A O 1
#